Protein AF-A0A2S8PKV9-F1 (afdb_monomer)

Mean predicted aligned error: 5.9 Å

Foldseek 3Di:
DQPLPPQPKDKDAWDKDWDADPVVGDIDIDTDHIDIDHPDAQFPQSQCVQVVPPPDDPVRRGPHDDPADPVSVVVSVVSSVVVPD

Structure (mmCIF, N/CA/C/O backbone):
data_AF-A0A2S8PKV9-F1
#
_entry.id   AF-A0A2S8PKV9-F1
#
loop_
_atom_site.group_PDB
_atom_site.id
_atom_site.type_symbol
_atom_site.label_atom_id
_atom_site.label_alt_id
_atom_site.label_comp_id
_atom_site.label_asym_id
_atom_site.label_entity_id
_atom_site.label_seq_id
_atom_site.pdbx_PDB_ins_code
_atom_site.Cartn_x
_atom_site.Cartn_y
_atom_site.Cartn_z
_atom_site.occupancy
_atom_site.B_iso_or_equiv
_atom_site.auth_seq_id
_atom_site.auth_comp_id
_atom_site.auth_asym_id
_atom_site.auth_atom_id
_atom_site.pdbx_PDB_model_num
ATOM 1 N N . MET A 1 1 ? -19.249 10.151 7.587 1.00 41.94 1 MET A N 1
ATOM 2 C CA . MET A 1 1 ? -19.003 8.709 7.409 1.00 41.94 1 MET A CA 1
ATOM 3 C C . MET A 1 1 ? -18.568 8.532 5.976 1.00 41.94 1 MET A C 1
ATOM 5 O O . MET A 1 1 ? -19.413 8.605 5.097 1.00 41.94 1 MET A O 1
ATOM 9 N N . THR A 1 2 ? -17.265 8.440 5.734 1.00 49.00 2 THR A N 1
ATOM 10 C CA . THR A 1 2 ? -16.780 7.982 4.430 1.00 49.00 2 THR A CA 1
ATOM 11 C C . THR A 1 2 ? -17.099 6.495 4.383 1.00 49.00 2 THR A C 1
ATOM 13 O O . THR A 1 2 ? -16.798 5.786 5.342 1.00 49.00 2 THR A O 1
ATOM 16 N N . SER A 1 3 ? -17.805 6.042 3.352 1.00 54.53 3 SER A N 1
ATOM 17 C CA . SER A 1 3 ? -18.064 4.614 3.164 1.00 54.53 3 SER A CA 1
ATOM 18 C C . SER A 1 3 ? -16.727 3.860 3.164 1.00 54.53 3 SER A C 1
ATOM 20 O O . SER A 1 3 ? -15.750 4.352 2.599 1.00 54.53 3 SER A O 1
ATOM 22 N N . LEU A 1 4 ? -16.669 2.671 3.773 1.00 57.59 4 LEU A N 1
ATOM 23 C CA . LEU A 1 4 ? -15.469 1.815 3.805 1.00 57.59 4 LEU A CA 1
ATOM 24 C C . LEU A 1 4 ? -14.915 1.507 2.392 1.00 57.59 4 LEU A C 1
ATOM 26 O O . LEU A 1 4 ? -13.742 1.172 2.259 1.00 57.59 4 LEU A O 1
ATOM 30 N N . GLY A 1 5 ? -15.731 1.674 1.341 1.00 55.09 5 GLY A N 1
ATOM 31 C CA . GLY A 1 5 ? -15.347 1.514 -0.068 1.00 55.09 5 GLY A CA 1
ATOM 32 C C . GLY A 1 5 ? -14.887 2.787 -0.797 1.00 55.09 5 GLY A C 1
ATOM 33 O O . GLY A 1 5 ? -14.592 2.718 -1.983 1.00 55.09 5 GLY A O 1
ATOM 34 N N . GLU A 1 6 ? -14.825 3.944 -0.133 1.00 68.75 6 GLU A N 1
ATOM 35 C CA . GLU A 1 6 ? -14.529 5.252 -0.753 1.00 68.75 6 GLU A CA 1
ATOM 36 C C . GLU A 1 6 ? -13.158 5.817 -0.344 1.00 68.75 6 GLU A C 1
ATOM 38 O O . GLU A 1 6 ? -12.929 7.031 -0.350 1.00 68.75 6 GLU A O 1
ATOM 43 N N . TYR A 1 7 ? -12.209 4.948 0.025 1.00 84.94 7 TYR A N 1
ATOM 44 C CA . TYR A 1 7 ? -10.819 5.395 0.094 1.00 84.94 7 TYR A CA 1
ATOM 45 C C . TYR A 1 7 ? -10.402 5.908 -1.292 1.00 84.94 7 TYR A C 1
ATOM 47 O O . TYR A 1 7 ? -10.829 5.316 -2.284 1.00 84.94 7 TYR A O 1
ATOM 55 N N . PRO A 1 8 ? -9.625 7.000 -1.416 1.00 90.12 8 PRO A N 1
ATOM 56 C CA . PRO A 1 8 ? -9.454 7.687 -2.694 1.00 90.12 8 PRO A CA 1
ATOM 57 C C . PRO A 1 8 ? -8.477 6.953 -3.630 1.00 90.12 8 PRO A C 1
ATOM 59 O O . PRO A 1 8 ? -7.344 7.384 -3.879 1.00 90.12 8 PRO A O 1
ATOM 62 N N . MET A 1 9 ? -8.950 5.815 -4.129 1.00 92.31 9 MET A N 1
ATOM 63 C CA . MET A 1 9 ? -8.315 4.942 -5.098 1.00 92.31 9 MET A CA 1
ATOM 64 C C . MET A 1 9 ? -8.363 5.602 -6.473 1.00 92.31 9 MET A C 1
ATOM 66 O O . MET A 1 9 ? -9.420 5.997 -6.956 1.00 92.31 9 MET A O 1
ATOM 70 N N . MET A 1 10 ? -7.206 5.709 -7.110 1.00 95.06 10 MET A N 1
ATOM 71 C CA . MET A 1 10 ? -7.056 6.256 -8.451 1.00 95.06 10 MET A CA 1
ATOM 72 C C . MET A 1 10 ? -6.733 5.128 -9.422 1.00 95.06 10 MET A C 1
ATOM 74 O O . MET A 1 10 ? -5.919 4.262 -9.104 1.00 95.06 10 MET A O 1
ATOM 78 N N . HIS A 1 11 ? -7.354 5.152 -10.602 1.00 96.31 11 HIS A N 1
ATOM 79 C CA . HIS A 1 11 ? -7.007 4.247 -11.693 1.00 96.31 11 HIS A CA 1
ATOM 80 C C . HIS A 1 11 ? -5.637 4.621 -12.262 1.00 96.31 11 HIS A C 1
ATOM 82 O O . HIS A 1 11 ? -5.428 5.753 -12.706 1.00 96.31 11 HIS A O 1
ATOM 88 N N . ILE A 1 12 ? -4.727 3.656 -12.274 1.00 96.56 12 ILE A N 1
ATOM 89 C CA . ILE A 1 12 ? -3.418 3.737 -12.904 1.00 96.56 12 ILE A CA 1
ATOM 90 C C . ILE A 1 12 ? -3.471 2.861 -14.160 1.00 96.56 12 ILE A C 1
ATOM 92 O O . ILE A 1 12 ? -3.721 1.658 -14.045 1.00 96.56 12 ILE A O 1
ATOM 96 N N . PRO A 1 13 ? -3.287 3.440 -15.362 1.00 97.75 13 PRO A N 1
ATOM 97 C CA . PRO A 1 13 ? -3.287 2.656 -16.588 1.00 97.75 13 PRO A CA 1
ATOM 98 C C . PRO A 1 13 ? -2.098 1.691 -16.608 1.00 97.75 13 PRO A C 1
ATOM 100 O O . PRO A 1 13 ? -1.031 1.999 -16.075 1.00 97.75 13 PRO A O 1
ATOM 103 N N . GLY A 1 14 ? -2.292 0.543 -17.253 1.00 98.12 14 GLY A N 1
ATOM 104 C CA . GLY A 1 14 ? -1.210 -0.399 -17.518 1.00 98.12 14 GLY A CA 1
ATOM 105 C C . GLY A 1 14 ? -0.210 0.142 -18.542 1.00 98.12 14 GLY A C 1
ATOM 106 O O . GLY A 1 14 ? -0.500 1.091 -19.278 1.00 98.12 14 GLY A O 1
ATOM 107 N N . GLY A 1 15 ? 0.965 -0.475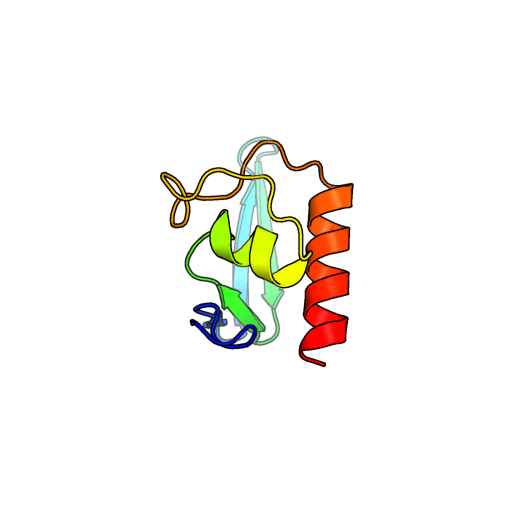 -18.587 1.00 97.81 15 GLY A N 1
ATOM 108 C CA . GLY A 1 15 ? 2.029 -0.144 -19.528 1.00 97.81 15 GLY A CA 1
ATOM 109 C C . GLY A 1 15 ? 3.418 -0.530 -19.029 1.00 97.81 15 GLY A C 1
ATOM 110 O O . GLY A 1 15 ? 3.580 -1.147 -17.976 1.00 97.81 15 GLY A O 1
ATOM 111 N N . ASP A 1 16 ? 4.430 -0.129 -19.797 1.00 98.06 16 ASP A N 1
ATOM 112 C CA . ASP A 1 16 ? 5.835 -0.356 -19.469 1.00 98.06 16 ASP A CA 1
ATOM 113 C C . ASP A 1 16 ? 6.377 0.716 -18.518 1.00 98.06 16 ASP A C 1
ATOM 115 O O . ASP A 1 16 ? 6.401 1.910 -18.832 1.00 98.06 16 ASP A O 1
ATOM 119 N N . VAL A 1 17 ? 6.883 0.285 -17.363 1.00 96.88 17 VAL A N 1
ATOM 120 C CA . VAL A 1 17 ? 7.523 1.148 -16.365 1.00 96.88 17 VAL A CA 1
ATOM 121 C C . VAL A 1 17 ? 9.026 0.899 -16.348 1.00 96.88 17 VAL A C 1
ATOM 123 O O . VAL A 1 17 ? 9.485 -0.216 -16.099 1.00 96.88 17 VAL A O 1
ATOM 126 N N . ALA A 1 18 ? 9.809 1.958 -16.557 1.00 97.19 18 ALA A N 1
ATOM 127 C CA . ALA A 1 18 ? 11.259 1.920 -16.407 1.00 97.19 18 ALA A CA 1
ATOM 128 C C . ALA A 1 18 ? 11.647 2.106 -14.931 1.00 97.19 18 ALA A C 1
ATOM 130 O O . ALA A 1 18 ? 11.422 3.164 -14.342 1.00 97.19 18 ALA A O 1
ATOM 131 N N . LEU A 1 19 ? 12.252 1.081 -14.332 1.00 97.19 19 LEU A N 1
ATOM 132 C CA . LEU A 1 19 ? 12.738 1.091 -12.955 1.00 97.19 19 LEU A CA 1
A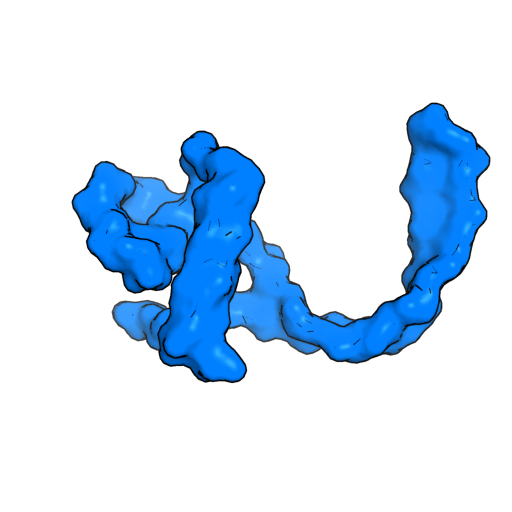TOM 133 C C . LEU A 1 19 ? 14.248 1.332 -12.904 1.00 97.19 19 LEU A C 1
ATOM 135 O O . LEU A 1 19 ? 15.008 0.882 -13.767 1.00 97.19 19 LEU A O 1
ATOM 139 N N . ARG A 1 20 ? 14.692 2.024 -11.851 1.00 97.19 20 ARG A N 1
ATOM 140 C CA . ARG A 1 20 ? 16.104 2.299 -11.577 1.00 97.19 20 ARG A CA 1
ATOM 141 C C . ARG A 1 20 ? 16.397 2.113 -10.093 1.00 97.19 20 ARG A C 1
ATOM 143 O O . ARG A 1 20 ? 15.767 2.751 -9.256 1.00 97.19 20 ARG A O 1
ATOM 150 N N . ASP A 1 21 ? 17.377 1.272 -9.779 1.00 96.62 21 ASP A N 1
ATOM 151 C CA . ASP A 1 21 ? 17.935 1.149 -8.433 1.00 96.62 21 ASP A CA 1
ATOM 152 C C . ASP A 1 21 ? 19.385 1.636 -8.434 1.00 96.62 21 ASP A C 1
ATOM 154 O O . ASP A 1 21 ? 20.294 0.954 -8.917 1.00 96.62 21 ASP A O 1
ATOM 158 N N . ASP A 1 22 ? 19.596 2.826 -7.873 1.00 95.06 22 ASP A N 1
ATOM 159 C CA . ASP A 1 22 ? 20.908 3.473 -7.806 1.00 95.06 22 ASP A CA 1
ATOM 160 C C . ASP A 1 22 ? 21.873 2.786 -6.844 1.00 95.06 22 ASP A C 1
ATOM 162 O O . ASP A 1 22 ? 23.087 2.852 -7.042 1.00 95.06 22 ASP A O 1
ATOM 166 N N . ARG A 1 23 ? 21.358 2.085 -5.828 1.00 95.62 23 ARG A N 1
ATOM 167 C CA . ARG A 1 23 ? 22.195 1.409 -4.826 1.00 95.62 23 ARG A CA 1
ATOM 168 C C . ARG A 1 23 ? 22.953 0.243 -5.451 1.00 95.62 23 ARG A C 1
ATOM 170 O O . ARG A 1 23 ? 24.088 -0.022 -5.072 1.00 95.62 23 ARG A O 1
ATOM 177 N N . VAL A 1 24 ? 22.328 -0.428 -6.422 1.00 95.06 24 VAL A N 1
ATOM 178 C CA . VAL A 1 24 ? 22.909 -1.560 -7.167 1.00 95.06 24 VAL A CA 1
ATOM 179 C C . VAL A 1 24 ? 23.201 -1.233 -8.636 1.00 95.06 24 VAL A C 1
ATOM 181 O O . VAL A 1 24 ? 23.573 -2.125 -9.393 1.00 95.06 24 VAL A O 1
ATOM 184 N N . LYS A 1 25 ? 23.051 0.036 -9.046 1.00 96.12 25 LYS A N 1
ATOM 185 C CA . LYS A 1 25 ? 23.270 0.541 -10.416 1.00 96.12 25 LYS A CA 1
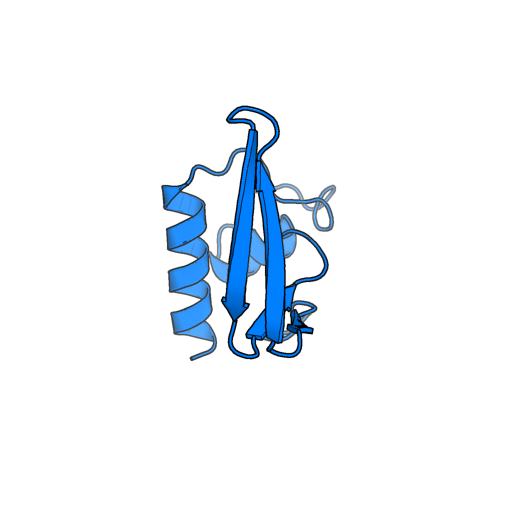ATOM 186 C C . LYS A 1 25 ? 22.567 -0.284 -11.499 1.00 96.12 25 LYS A C 1
ATOM 188 O O . LYS A 1 25 ? 23.154 -0.593 -12.536 1.00 96.12 25 LYS A O 1
ATOM 193 N N . ARG A 1 26 ? 21.309 -0.651 -11.260 1.00 97.25 26 ARG A N 1
ATOM 194 C CA . ARG A 1 26 ? 20.518 -1.467 -12.188 1.00 97.25 26 ARG A CA 1
ATOM 195 C C . ARG A 1 26 ? 19.348 -0.668 -12.745 1.00 97.25 26 ARG A C 1
ATOM 197 O O . ARG A 1 26 ? 18.703 0.083 -12.017 1.00 97.25 26 ARG A O 1
ATOM 204 N N . SER A 1 27 ? 19.039 -0.893 -14.018 1.00 97.38 27 SER A N 1
ATOM 205 C CA . SER A 1 27 ? 17.812 -0.415 -14.655 1.00 97.38 27 SER A CA 1
ATOM 206 C C . SER A 1 27 ? 17.170 -1.538 -15.459 1.00 97.38 27 SER A C 1
ATOM 208 O O . SER A 1 27 ? 17.877 -2.380 -16.013 1.00 97.38 27 SER A O 1
ATOM 210 N N . TRP A 1 28 ? 15.843 -1.595 -15.459 1.00 96.88 28 TRP A N 1
ATOM 211 C CA . TRP A 1 28 ? 15.064 -2.588 -16.199 1.00 96.88 28 TRP A CA 1
ATOM 212 C C . TRP A 1 28 ? 13.639 -2.079 -16.416 1.00 96.88 28 TRP A C 1
ATOM 214 O O . TRP A 1 28 ? 13.174 -1.220 -15.669 1.00 96.88 28 TRP A O 1
ATOM 224 N N . ASN A 1 29 ? 12.952 -2.625 -17.417 1.00 97.62 29 ASN A N 1
ATOM 225 C CA . ASN A 1 29 ? 11.541 -2.340 -17.658 1.00 97.62 29 ASN A CA 1
ATOM 226 C C . ASN A 1 29 ? 10.674 -3.462 -17.082 1.00 97.62 29 ASN A C 1
ATOM 228 O O . ASN A 1 29 ? 11.099 -4.621 -17.043 1.00 97.62 29 ASN A O 1
ATOM 232 N N . VAL A 1 30 ? 9.476 -3.104 -16.629 1.00 97.75 30 VAL A N 1
ATOM 233 C CA . VAL A 1 30 ? 8.439 -4.035 -16.177 1.00 97.75 30 VAL A CA 1
ATOM 234 C C . VAL A 1 30 ? 7.127 -3.641 -16.836 1.00 97.75 30 VAL A C 1
ATOM 236 O O . VAL A 1 30 ? 6.727 -2.482 -16.741 1.00 97.75 30 VAL A O 1
ATOM 239 N N . GLU A 1 31 ? 6.466 -4.604 -17.465 1.00 98.06 31 GLU A N 1
ATOM 240 C CA . GLU A 1 31 ? 5.087 -4.464 -17.925 1.00 98.06 31 GLU A CA 1
ATOM 241 C C . GLU A 1 31 ? 4.145 -4.637 -16.726 1.00 98.06 31 GLU A C 1
ATOM 243 O O . GLU A 1 31 ? 4.275 -5.595 -15.957 1.00 98.06 31 GLU A O 1
ATOM 248 N N . LEU A 1 32 ? 3.227 -3.691 -16.534 1.00 97.62 32 LEU A N 1
ATOM 249 C CA . LEU A 1 32 ? 2.198 -3.744 -15.499 1.00 97.62 32 LEU A CA 1
ATOM 250 C C . LEU A 1 32 ? 0.813 -3.688 -16.137 1.00 97.62 32 LEU A C 1
ATOM 252 O O . LEU A 1 32 ? 0.549 -2.831 -16.982 1.00 97.62 32 LEU A O 1
ATOM 256 N N . ASP A 1 33 ? -0.091 -4.539 -15.660 1.00 98.44 33 ASP A N 1
ATOM 257 C CA . ASP A 1 33 ? -1.520 -4.396 -15.926 1.00 98.44 33 ASP A CA 1
ATOM 258 C C . ASP A 1 33 ? -2.071 -3.115 -15.282 1.00 98.44 33 ASP A C 1
ATOM 260 O O . ASP A 1 33 ? -1.459 -2.533 -14.386 1.00 98.44 33 ASP A O 1
ATOM 264 N N . ALA A 1 34 ? -3.251 -2.671 -15.718 1.00 98.25 34 ALA A N 1
ATOM 265 C CA . ALA A 1 34 ? -3.944 -1.565 -15.064 1.00 98.25 34 ALA A CA 1
ATOM 266 C C . ALA A 1 34 ? -4.379 -1.952 -13.640 1.00 98.25 34 ALA A C 1
ATOM 268 O O . ALA A 1 34 ? -4.867 -3.059 -13.403 1.00 98.25 34 ALA A O 1
ATOM 269 N N . PHE A 1 35 ? -4.249 -1.028 -12.688 1.00 96.38 35 PHE A N 1
ATOM 270 C CA . PHE A 1 35 ? -4.632 -1.253 -11.292 1.00 96.38 35 PHE A CA 1
ATOM 271 C C . PHE A 1 35 ? -5.139 0.027 -10.630 1.00 96.38 35 PHE A C 1
ATOM 273 O O . PHE A 1 35 ? -5.003 1.127 -11.159 1.00 96.38 35 PHE A O 1
ATOM 280 N N . PHE A 1 36 ? -5.717 -0.108 -9.438 1.00 95.38 36 PHE A N 1
ATOM 281 C CA . PHE A 1 36 ? -6.081 1.029 -8.599 1.00 95.38 36 PHE A CA 1
ATOM 282 C C . PHE A 1 36 ? -5.095 1.191 -7.444 1.00 95.38 36 PHE A C 1
ATOM 284 O O . PHE A 1 36 ? -4.709 0.214 -6.806 1.00 95.38 36 PHE A O 1
ATOM 291 N N . MET A 1 37 ? -4.724 2.430 -7.130 1.00 94.94 37 MET A N 1
ATOM 292 C CA . MET A 1 37 ? -3.878 2.750 -5.981 1.00 94.94 37 MET A CA 1
ATOM 293 C C . MET A 1 37 ? -4.368 4.019 -5.294 1.00 94.94 37 MET A C 1
ATOM 295 O O . MET A 1 37 ? -4.718 5.000 -5.949 1.00 94.94 37 MET A O 1
ATOM 299 N N . ALA A 1 38 ? -4.392 4.012 -3.962 1.00 94.00 38 ALA A N 1
ATOM 300 C CA . ALA A 1 38 ? -4.717 5.205 -3.194 1.00 94.00 38 ALA A CA 1
ATOM 301 C C . ALA A 1 38 ? -3.658 6.293 -3.418 1.00 94.00 38 ALA A C 1
ATOM 303 O O . ALA A 1 38 ? -2.463 6.029 -3.291 1.00 94.00 38 ALA A O 1
ATOM 304 N N . HIS A 1 39 ? -4.083 7.530 -3.690 1.00 91.88 39 HIS A N 1
ATOM 305 C CA . HIS A 1 39 ? -3.147 8.652 -3.853 1.00 91.88 39 HIS A CA 1
ATOM 306 C C . HIS A 1 39 ? -2.687 9.268 -2.517 1.00 91.88 39 HIS A C 1
ATOM 308 O O . HIS A 1 39 ? -1.848 10.168 -2.503 1.00 91.88 39 HIS A O 1
ATOM 314 N N . VAL A 1 40 ? -3.226 8.783 -1.391 1.00 92.56 40 VAL A N 1
ATOM 315 C CA . VAL A 1 40 ? -2.792 9.124 -0.029 1.00 92.56 40 VAL A CA 1
ATOM 316 C C . VAL A 1 40 ? -2.545 7.851 0.792 1.00 92.56 40 VAL A C 1
ATOM 318 O O . VAL A 1 40 ? -3.261 6.864 0.605 1.00 92.56 40 VAL A O 1
ATOM 321 N N . PRO A 1 41 ? -1.578 7.849 1.732 1.00 94.81 41 PRO A N 1
ATOM 322 C CA . PRO A 1 41 ? -1.369 6.726 2.650 1.00 94.81 41 PRO A CA 1
ATOM 323 C C . PRO A 1 41 ? -2.607 6.453 3.503 1.00 94.81 41 PRO A C 1
ATOM 325 O O . PRO A 1 41 ? -3.339 7.395 3.797 1.00 94.81 41 PRO A O 1
ATOM 328 N N . VAL A 1 42 ? -2.806 5.208 3.955 1.00 93.62 42 VAL A N 1
ATOM 329 C CA . VAL A 1 42 ? -3.875 4.823 4.903 1.00 93.62 42 VAL A CA 1
ATOM 330 C C . VAL A 1 42 ? -3.844 5.732 6.138 1.00 93.62 42 VAL A C 1
ATOM 332 O O . VAL A 1 42 ? -2.808 5.859 6.792 1.00 93.62 42 VAL A O 1
ATOM 335 N N . THR A 1 43 ? -4.964 6.384 6.454 1.00 92.12 43 THR A N 1
ATOM 336 C CA . THR A 1 43 ? -5.075 7.288 7.609 1.00 92.12 43 THR A CA 1
ATOM 337 C C . THR A 1 43 ? -5.435 6.547 8.894 1.00 92.12 43 THR A C 1
ATOM 339 O O . THR A 1 43 ? -5.958 5.434 8.845 1.00 92.12 43 THR A O 1
ATOM 342 N N . ASN A 1 44 ? -5.200 7.172 10.055 1.00 90.94 44 ASN A N 1
ATOM 343 C CA . ASN A 1 44 ? -5.609 6.602 11.346 1.00 90.94 44 ASN A CA 1
ATOM 344 C C . ASN A 1 44 ? -7.114 6.284 11.379 1.00 90.94 44 ASN A C 1
ATOM 346 O O . ASN A 1 44 ? -7.481 5.202 11.814 1.00 90.94 44 ASN A O 1
ATOM 350 N N . ALA A 1 45 ? -7.974 7.175 10.872 1.00 89.06 45 ALA A N 1
ATOM 351 C CA . ALA A 1 45 ? -9.413 6.912 10.859 1.00 89.06 45 ALA A CA 1
ATOM 352 C C . ALA A 1 45 ? -9.800 5.744 9.953 1.00 89.06 45 ALA A C 1
ATOM 354 O O . ALA A 1 45 ? -10.591 4.909 10.367 1.00 89.06 45 ALA A O 1
ATOM 355 N N . PHE A 1 46 ? -9.222 5.644 8.754 1.00 91.12 46 PHE A N 1
ATOM 356 C CA . PHE A 1 46 ? -9.555 4.532 7.864 1.00 91.12 46 PHE A CA 1
ATOM 357 C C . PHE A 1 46 ? -9.062 3.188 8.412 1.00 91.12 46 PHE A C 1
ATOM 359 O O . PHE A 1 46 ? -9.762 2.184 8.322 1.00 91.12 46 PHE A O 1
ATOM 366 N N . TYR A 1 47 ? -7.877 3.175 9.027 1.00 91.75 47 TYR A N 1
ATOM 367 C CA . TYR A 1 47 ? -7.343 1.993 9.699 1.00 91.75 47 TYR A CA 1
ATOM 368 C C . TYR A 1 47 ? -8.260 1.504 10.831 1.00 91.75 47 TYR A C 1
ATOM 370 O O . TYR A 1 47 ? -8.598 0.319 10.889 1.00 91.75 47 TYR A O 1
ATOM 378 N N . ASP A 1 48 ? -8.696 2.426 11.693 1.00 89.44 48 ASP A N 1
ATOM 379 C CA . ASP A 1 48 ? -9.570 2.133 12.831 1.00 89.44 48 ASP A CA 1
ATOM 380 C C . ASP A 1 48 ? -10.975 1.695 12.385 1.00 89.44 48 A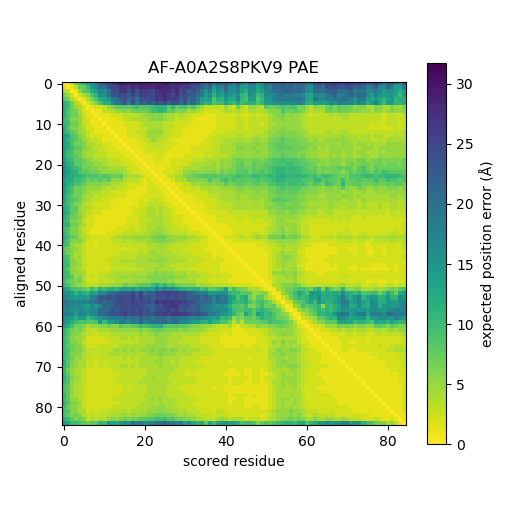SP A C 1
ATOM 382 O O . ASP A 1 48 ? -11.540 0.771 12.976 1.00 89.44 48 ASP A O 1
ATOM 386 N N . ASP A 1 49 ? -11.516 2.301 11.321 1.00 88.75 49 ASP A N 1
ATOM 387 C CA . ASP A 1 49 ? -12.815 1.937 10.743 1.00 88.75 49 ASP A CA 1
ATOM 388 C C . ASP A 1 49 ? -12.805 0.495 10.201 1.00 88.75 49 ASP A C 1
ATOM 390 O O . ASP A 1 49 ? -13.728 -0.275 10.477 1.00 88.75 49 ASP A O 1
ATOM 394 N N . VAL A 1 50 ? -11.747 0.095 9.482 1.00 90.62 50 VAL A N 1
ATOM 395 C CA . VAL A 1 50 ? -11.624 -1.259 8.907 1.00 90.62 50 VAL A CA 1
ATOM 396 C C . VAL A 1 50 ? -11.414 -2.315 9.988 1.00 90.62 50 VAL A C 1
ATOM 398 O O . VAL A 1 50 ? -12.069 -3.357 9.964 1.00 90.62 50 VAL A O 1
ATOM 401 N N . LEU A 1 51 ? -10.508 -2.084 10.941 1.00 88.62 51 LEU A N 1
ATOM 402 C CA . LEU A 1 51 ? -10.194 -3.083 11.970 1.00 88.62 51 LEU A CA 1
ATOM 403 C C . LEU A 1 51 ? -11.110 -3.015 13.200 1.00 88.62 51 LEU A C 1
ATOM 405 O O . LEU A 1 51 ? -10.960 -3.821 14.116 1.00 88.62 51 LEU A O 1
ATOM 409 N N . GLN A 1 52 ? -12.054 -2.070 13.238 1.00 77.62 52 GLN A N 1
ATOM 410 C CA . GLN A 1 52 ? -12.941 -1.811 14.380 1.00 77.62 52 GLN A CA 1
ATOM 411 C C . GLN A 1 52 ? -12.177 -1.535 15.693 1.00 77.62 52 GLN A C 1
ATOM 413 O O . GLN A 1 52 ? -12.707 -1.707 16.795 1.00 77.62 52 GLN A O 1
ATOM 418 N N . HIS A 1 53 ? -10.927 -1.072 15.594 1.00 68.94 53 HIS A N 1
ATOM 419 C CA . HIS A 1 53 ? -10.086 -0.715 16.732 1.00 68.94 53 HIS A CA 1
ATOM 420 C C . HIS 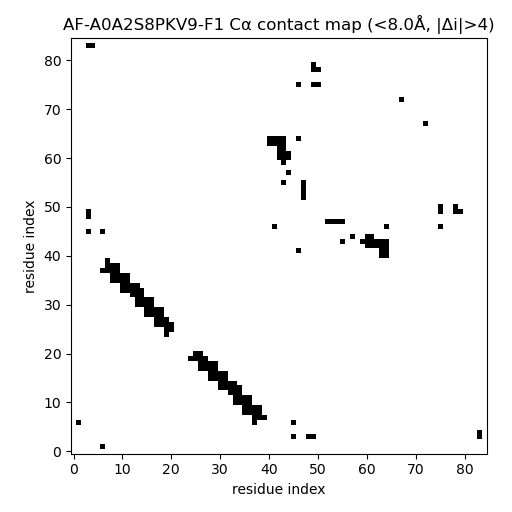A 1 53 ? -10.289 0.760 17.087 1.00 68.94 53 HIS A C 1
ATOM 422 O O . HIS A 1 53 ? -9.700 1.644 16.485 1.00 68.94 53 HIS A O 1
ATOM 428 N N . LYS A 1 54 ? -11.095 1.051 18.112 1.00 61.78 54 LYS A N 1
ATOM 429 C CA . LYS A 1 54 ? -11.331 2.429 18.592 1.00 61.78 54 LYS A CA 1
ATOM 430 C C . LYS A 1 54 ? -10.280 2.903 19.602 1.00 61.78 54 LYS A C 1
ATOM 432 O O . LYS A 1 54 ? -10.634 3.368 20.683 1.00 61.78 54 LYS A O 1
ATOM 437 N N . THR A 1 55 ? -8.993 2.720 19.314 1.00 59.16 55 THR A N 1
ATOM 438 C CA . THR A 1 55 ? -7.927 2.999 20.297 1.00 59.16 55 THR A CA 1
ATOM 439 C C . THR A 1 55 ? -7.084 4.230 19.976 1.00 59.16 55 THR A C 1
ATOM 441 O O . THR A 1 55 ? -6.390 4.719 20.868 1.00 59.16 55 THR A O 1
ATOM 444 N N . ARG A 1 56 ? -7.138 4.775 18.751 1.00 62.25 56 ARG A N 1
ATOM 445 C CA . ARG A 1 56 ? -6.320 5.934 18.356 1.00 62.25 56 ARG A CA 1
ATOM 446 C C . ARG A 1 56 ? -7.123 7.226 18.526 1.00 62.25 56 ARG A C 1
ATOM 448 O O . ARG A 1 56 ? -8.319 7.294 18.256 1.00 62.25 56 ARG A O 1
ATOM 455 N N . THR A 1 57 ? -6.476 8.269 19.040 1.00 60.88 57 THR A N 1
ATOM 456 C CA . THR A 1 57 ? -7.136 9.546 19.338 1.00 60.88 57 THR A CA 1
ATOM 457 C C . THR A 1 57 ? -7.582 10.259 18.058 1.00 60.88 57 THR A C 1
ATOM 459 O O . THR A 1 57 ? -6.827 10.400 17.092 1.00 60.88 57 THR A O 1
ATOM 462 N N . HIS A 1 58 ? -8.818 10.770 18.067 1.00 62.53 58 HIS A N 1
ATOM 463 C CA . HIS A 1 58 ? -9.445 11.430 16.915 1.00 62.53 58 HIS A CA 1
ATOM 464 C C . HIS A 1 58 ? -8.691 12.673 16.401 1.00 62.53 58 HIS A C 1
ATOM 466 O O . HIS A 1 58 ? -8.863 13.040 15.239 1.00 62.53 58 HIS A O 1
ATOM 472 N N . GLU A 1 59 ? -7.815 13.289 17.206 1.00 67.50 59 GLU A N 1
ATOM 473 C CA . GLU A 1 59 ? -7.038 14.480 16.820 1.00 67.50 59 GLU A CA 1
ATOM 474 C C . GLU A 1 59 ? -6.132 14.262 15.594 1.00 67.50 59 GLU A C 1
ATOM 476 O O . GLU A 1 59 ? -5.826 15.212 14.876 1.00 67.50 59 GLU A O 1
ATOM 481 N N . ARG A 1 60 ? -5.734 13.014 15.301 1.00 77.88 60 ARG A N 1
ATOM 482 C CA . ARG A 1 60 ? -4.896 12.657 14.137 1.00 77.88 60 ARG A CA 1
ATOM 483 C C . ARG A 1 60 ? -5.613 11.771 13.120 1.00 77.88 60 ARG A C 1
ATOM 485 O O . ARG A 1 60 ? -4.966 11.072 12.340 1.00 77.88 60 ARG A O 1
ATOM 492 N N . SER A 1 61 ? -6.943 11.834 13.089 1.00 83.88 61 SER A N 1
ATOM 493 C CA . SER A 1 61 ? -7.806 11.024 12.218 1.00 83.88 61 SER A CA 1
ATOM 494 C C . SER A 1 61 ? -7.357 11.010 10.747 1.00 83.88 61 SER A C 1
ATOM 496 O O . SER A 1 61 ? -7.290 9.940 10.149 1.00 83.88 61 SER A O 1
ATOM 498 N N . LYS A 1 62 ? -6.987 12.166 10.176 1.00 88.69 62 LYS A N 1
ATOM 499 C CA . LYS A 1 62 ? -6.571 12.294 8.763 1.00 88.69 62 LYS A CA 1
ATOM 500 C C . LYS A 1 62 ? -5.071 12.102 8.516 1.00 88.69 62 LYS A C 1
ATOM 502 O O . LYS A 1 62 ? -4.640 12.129 7.369 1.00 88.69 62 LYS A O 1
ATOM 507 N N . SER A 1 63 ? -4.258 11.968 9.561 1.00 91.44 63 SER A N 1
ATOM 508 C CA . SER A 1 63 ? -2.826 11.711 9.389 1.00 91.44 63 SER A CA 1
ATOM 509 C C . SER A 1 63 ? -2.591 10.249 8.992 1.00 91.44 63 SER A C 1
ATOM 511 O O . SER A 1 63 ? -3.395 9.399 9.387 1.00 91.44 63 SER A O 1
ATOM 513 N N . PRO A 1 64 ? -1.494 9.934 8.275 1.00 93.69 64 PRO A N 1
ATOM 514 C CA . PRO A 1 64 ? -1.099 8.554 8.016 1.00 93.69 64 PRO A CA 1
ATOM 515 C C . PRO A 1 64 ? -1.027 7.737 9.304 1.00 93.69 64 PRO A C 1
ATOM 517 O O . PRO A 1 64 ? -0.560 8.229 10.339 1.00 93.69 64 PRO A O 1
ATOM 520 N N . VAL A 1 65 ? -1.479 6.489 9.236 1.00 92.69 65 VAL A N 1
ATOM 521 C CA . VAL A 1 65 ? -1.264 5.528 10.311 1.00 92.69 65 VAL A CA 1
ATOM 522 C C . VAL A 1 65 ? 0.223 5.173 10.366 1.00 92.69 65 VAL A C 1
ATOM 524 O O . VAL A 1 65 ? 0.873 4.946 9.347 1.00 92.69 65 VAL A O 1
ATOM 527 N N . THR A 1 66 ? 0.787 5.174 11.568 1.00 92.31 66 THR A N 1
ATOM 528 C CA . THR A 1 66 ? 2.201 4.863 11.821 1.00 92.31 66 THR A CA 1
ATOM 529 C C . THR A 1 66 ? 2.331 3.902 13.000 1.00 92.31 66 THR A C 1
ATOM 531 O O . THR A 1 66 ? 1.361 3.673 13.731 1.00 92.31 66 THR A O 1
ATOM 534 N N . GLY A 1 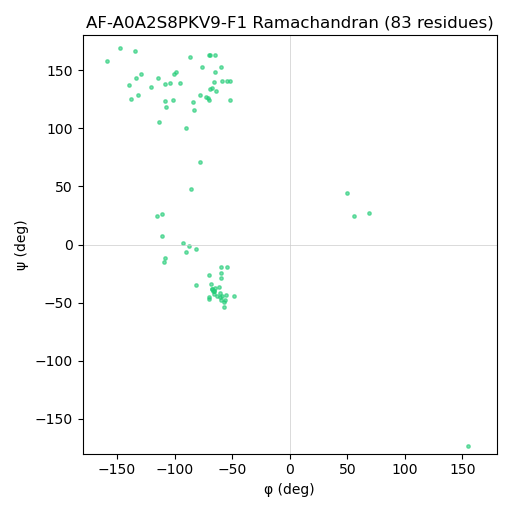67 ? 3.522 3.319 13.177 1.00 92.00 67 GLY A N 1
ATOM 535 C CA . GLY A 1 67 ? 3.756 2.293 14.201 1.00 92.00 67 GLY A CA 1
ATOM 536 C C . GLY A 1 67 ? 3.044 0.972 13.899 1.00 92.00 67 GLY A C 1
ATOM 537 O O . GLY A 1 67 ? 2.693 0.254 14.824 1.00 92.00 67 GLY A O 1
ATOM 538 N N . VAL A 1 68 ? 2.798 0.695 12.616 1.00 92.75 68 VAL A N 1
ATOM 539 C CA . VAL A 1 68 ? 2.144 -0.518 12.117 1.00 92.75 68 VAL A CA 1
ATOM 540 C C . VAL A 1 68 ? 3.229 -1.443 11.577 1.00 92.75 68 VAL A C 1
ATOM 542 O O . VAL A 1 68 ? 4.038 -1.042 10.737 1.00 92.75 68 VAL A O 1
ATOM 545 N N . SER A 1 69 ? 3.273 -2.669 12.079 1.00 96.12 69 SER A N 1
ATOM 546 C CA . SER A 1 69 ? 4.138 -3.725 11.567 1.00 96.12 69 SER A CA 1
ATOM 547 C C . SER A 1 69 ? 3.674 -4.205 10.192 1.00 96.12 69 SER A C 1
ATOM 549 O O . SER A 1 69 ? 2.531 -4.013 9.777 1.00 96.12 69 SER A O 1
ATOM 551 N N . TRP A 1 70 ? 4.554 -4.905 9.479 1.00 97.38 70 TRP A N 1
ATOM 552 C CA . TRP A 1 70 ? 4.208 -5.455 8.169 1.00 97.38 70 TRP A CA 1
ATOM 553 C C . TRP A 1 70 ? 3.043 -6.463 8.244 1.00 97.38 70 TRP A C 1
ATOM 555 O O . TRP A 1 70 ? 2.169 -6.471 7.381 1.00 97.38 70 TRP A O 1
ATOM 565 N N . TYR A 1 71 ? 2.976 -7.264 9.316 1.00 97.38 71 TYR A N 1
ATOM 566 C CA . TYR A 1 71 ? 1.879 -8.210 9.547 1.00 97.38 71 TYR A CA 1
ATOM 567 C C . TYR A 1 71 ? 0.540 -7.514 9.801 1.00 97.38 71 TYR A C 1
ATOM 569 O O . TYR A 1 71 ? -0.487 -7.950 9.282 1.00 97.38 71 TYR A O 1
ATOM 577 N N . GLU A 1 72 ? 0.541 -6.418 10.560 1.00 94.94 72 GLU A N 1
ATOM 578 C CA . GLU A 1 72 ? -0.664 -5.614 10.778 1.00 94.94 72 GLU A CA 1
ATOM 579 C C . GLU A 1 72 ? -1.141 -4.957 9.479 1.00 94.94 72 GLU A C 1
ATOM 581 O O . GLU A 1 72 ? -2.337 -4.975 9.196 1.00 94.94 72 GLU A O 1
ATOM 586 N N . ALA A 1 73 ? -0.221 -4.467 8.640 1.00 96.12 73 ALA A N 1
ATOM 587 C CA . ALA A 1 73 ? -0.562 -3.909 7.332 1.00 96.12 73 ALA A CA 1
ATOM 588 C C . ALA A 1 73 ? -1.240 -4.949 6.419 1.00 96.12 73 ALA A C 1
ATOM 590 O O . ALA A 1 73 ? -2.277 -4.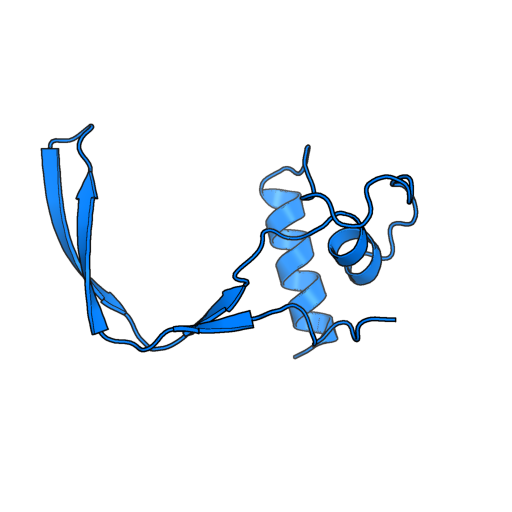666 5.821 1.00 96.12 73 ALA A O 1
ATOM 591 N N . VAL A 1 74 ? -0.715 -6.178 6.354 1.00 96.44 74 VAL A N 1
ATOM 592 C CA . VAL A 1 74 ? -1.360 -7.267 5.597 1.00 96.44 74 VAL A CA 1
ATOM 593 C C . VAL A 1 74 ? -2.702 -7.669 6.208 1.00 96.44 74 VAL A C 1
ATOM 595 O O . VAL A 1 74 ? -3.665 -7.901 5.476 1.00 96.44 74 VAL A O 1
ATOM 598 N N . SER A 1 75 ? -2.802 -7.727 7.538 1.00 95.12 75 SER A N 1
ATOM 599 C CA . SER A 1 75 ? -4.062 -8.025 8.231 1.00 95.12 75 SER A CA 1
ATOM 600 C C . SER A 1 75 ? -5.147 -6.988 7.920 1.00 95.12 75 SER A C 1
ATOM 602 O O . SER A 1 75 ? -6.294 -7.357 7.647 1.00 95.12 75 SER A O 1
ATOM 604 N N . PHE A 1 76 ? -4.774 -5.706 7.881 1.00 94.69 76 PHE A N 1
ATOM 605 C CA . PHE A 1 76 ? -5.631 -4.615 7.428 1.00 94.69 76 PHE A CA 1
ATOM 606 C C . PHE A 1 76 ? -6.124 -4.853 5.996 1.00 94.69 76 PHE A C 1
ATOM 608 O O . PHE A 1 76 ? -7.334 -4.898 5.785 1.00 94.69 76 PHE A O 1
ATOM 615 N N . CYS A 1 77 ? -5.227 -5.103 5.034 1.00 95.12 77 CYS A N 1
ATOM 616 C CA . CYS A 1 77 ? -5.607 -5.344 3.635 1.00 95.12 77 CYS A CA 1
ATOM 617 C C . CYS A 1 77 ? -6.558 -6.540 3.484 1.00 95.12 77 CYS A C 1
ATOM 619 O O . CYS A 1 77 ? -7.570 -6.457 2.787 1.00 95.12 77 CYS A O 1
ATOM 621 N N . ASN A 1 78 ? -6.267 -7.643 4.174 1.00 95.69 78 ASN A N 1
ATOM 622 C CA . ASN A 1 78 ? -7.106 -8.839 4.150 1.00 95.69 78 ASN A CA 1
ATOM 623 C C . ASN A 1 78 ? -8.489 -8.580 4.761 1.00 95.69 78 ASN A C 1
ATOM 625 O O . ASN A 1 78 ? -9.489 -9.125 4.297 1.00 95.69 78 ASN A O 1
ATOM 629 N N . THR A 1 79 ? -8.554 -7.770 5.820 1.00 94.88 79 THR A N 1
ATOM 630 C CA . THR A 1 79 ? -9.818 -7.398 6.465 1.00 94.88 79 THR A CA 1
ATOM 631 C C . THR A 1 79 ? -10.637 -6.476 5.579 1.00 94.88 79 THR A C 1
ATOM 633 O O . THR A 1 79 ? -11.820 -6.743 5.397 1.00 94.88 79 THR A O 1
ATOM 636 N N . LEU A 1 80 ? -10.003 -5.467 4.977 1.00 93.06 80 LEU A N 1
ATOM 637 C CA . LEU A 1 80 ? -10.645 -4.586 4.010 1.00 93.06 80 LEU A CA 1
ATOM 638 C C . LEU A 1 80 ? -11.220 -5.394 2.843 1.00 93.06 80 LEU A C 1
ATOM 640 O O . LEU A 1 80 ? -12.405 -5.268 2.569 1.00 93.06 80 LEU A O 1
ATOM 644 N N . SER A 1 81 ? -10.429 -6.287 2.238 1.00 93.06 81 SER A N 1
ATOM 645 C CA . SER A 1 81 ? -10.886 -7.150 1.134 1.00 93.06 81 SER A CA 1
ATOM 646 C C . SER A 1 81 ? -12.111 -7.974 1.549 1.00 93.06 81 SER A C 1
ATOM 648 O O . SER A 1 81 ? -13.144 -7.929 0.907 1.00 93.06 81 SER A O 1
ATOM 650 N N . ARG A 1 82 ? -12.103 -8.623 2.722 1.00 93.12 82 ARG A N 1
ATOM 651 C CA . ARG A 1 82 ? -13.303 -9.341 3.206 1.00 93.12 82 ARG A CA 1
ATOM 652 C C . ARG A 1 82 ? -14.543 -8.455 3.387 1.00 93.12 82 ARG A C 1
ATOM 654 O O . ARG A 1 82 ? -15.651 -8.976 3.322 1.00 93.12 82 ARG A O 1
ATOM 661 N N . GLN A 1 83 ? -14.370 -7.166 3.682 1.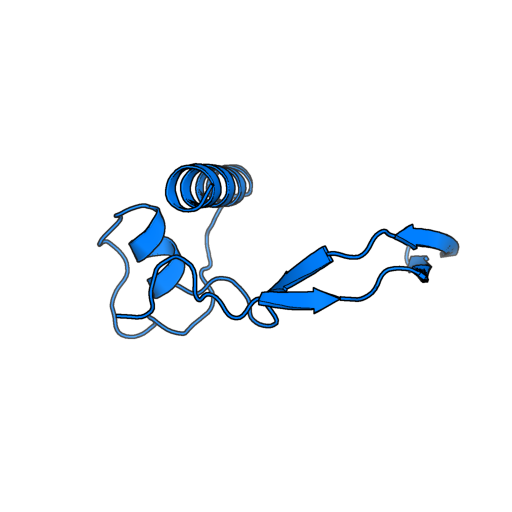00 90.69 83 GLN A N 1
ATOM 662 C CA . GLN A 1 83 ? -15.479 -6.227 3.867 1.00 90.69 83 GLN A CA 1
ATOM 663 C C . GLN A 1 83 ? -16.034 -5.697 2.541 1.00 90.69 83 GLN A C 1
ATOM 665 O O . GLN A 1 83 ? -17.235 -5.447 2.466 1.00 90.69 83 GLN A O 1
ATOM 670 N N . VAL A 1 84 ? -15.182 -5.506 1.528 1.00 88.69 84 VAL A N 1
ATOM 671 C CA . VAL A 1 84 ? -15.564 -4.862 0.256 1.00 88.69 84 VAL A CA 1
ATOM 672 C C . VAL A 1 84 ? -15.638 -5.814 -0.943 1.00 88.69 84 VAL A C 1
ATOM 674 O O . VAL A 1 84 ? -16.213 -5.427 -1.958 1.00 88.69 84 VAL A O 1
ATOM 677 N N . GLY A 1 85 ? -15.135 -7.047 -0.815 1.00 70.50 85 GLY A N 1
ATOM 678 C CA . GLY A 1 85 ? -15.147 -8.100 -1.841 1.00 70.50 85 GLY A CA 1
ATOM 679 C C . GLY A 1 85 ? -13.811 -8.289 -2.547 1.00 70.50 85 GLY A C 1
ATOM 680 O O . GLY A 1 85 ? -13.871 -8.642 -3.743 1.00 70.50 85 GLY A O 1
#

pLDDT: mean 88.18, std 13.46, range [41.94, 98.44]

Radius of gyration: 16.24 Å; Cα contacts (8 Å, |Δi|>4): 93; chains: 1; bounding box: 42×24×40 Å

Solvent-access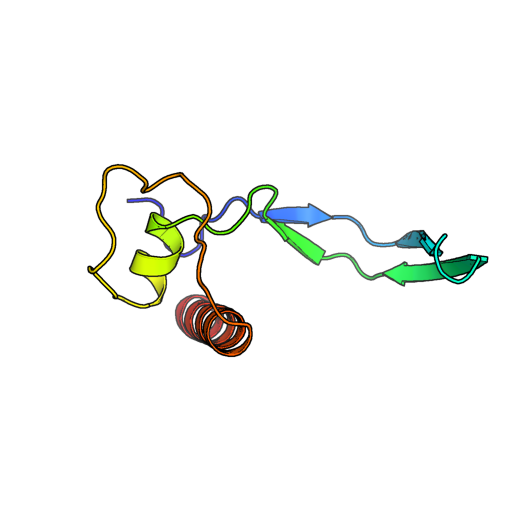ible surface area (backbone atoms only — not comparable to full-atom values): 5399 Å² total; per-residue (Å²): 132,80,57,93,84,63,64,69,59,39,83,43,80,46,49,80,44,83,45,75,42,79,93,77,73,45,72,53,76,46,80,40,75,63,48,74,46,58,82,60,74,67,20,36,44,60,52,26,66,64,69,69,48,90,78,74,69,72,93,46,30,85,40,64,58,72,96,70,53,74,68,54,53,52,50,49,53,55,47,43,40,72,75,75,105

Sequence (85 aa):
MTSLGEYPMMHIPGGDVALRDDRVKRSWNVELDAFFMAHVPVTNAFYDDVLQHKTRTHERSKSPVTGVSWYEAVSFCNTLSRQVG

Nearest PDB structures (foldseek):
  2iah-assembly1_A  TM=4.624E-01  e=3.790E+00  Pseudomonas aeruginosa
  3ahp-assembly2_F  TM=2.441E-01  e=8.876E+00  Shewanella sp. SIB1

Secondary structure (DSSP, 8-state):
---TT-S-EEEE--EEEEEEETTTTEEEEEEE--EEEESSPPBHHHHHHHHT-TTS-GGGTTSBP-S--HHHHHHHHHHHHHHH-